Protein AF-A0A968JT10-F1 (afdb_monomer_lite)

Structure (mmCIF, N/CA/C/O backbone):
data_AF-A0A968JT10-F1
#
_entry.id   AF-A0A968JT10-F1
#
loop_
_atom_site.group_PDB
_atom_site.id
_atom_site.type_symbol
_atom_site.label_atom_id
_atom_site.label_alt_id
_atom_site.label_comp_id
_atom_site.label_asym_id
_atom_site.label_entity_id
_atom_site.label_seq_id
_atom_site.pdbx_PDB_ins_code
_atom_site.Cartn_x
_atom_site.Cartn_y
_atom_site.Cartn_z
_atom_site.occupancy
_atom_site.B_iso_or_equiv
_atom_site.auth_seq_id
_atom_site.auth_comp_id
_atom_site.auth_asym_id
_atom_site.auth_atom_id
_atom_site.pdbx_PDB_model_num
ATOM 1 N N . MET A 1 1 ? 3.684 16.186 9.688 1.00 57.09 1 MET A N 1
ATOM 2 C CA . MET A 1 1 ? 4.400 15.000 9.162 1.00 57.09 1 MET A CA 1
ATOM 3 C C . MET A 1 1 ? 3.455 13.816 9.307 1.00 57.09 1 MET A C 1
ATOM 5 O O . MET A 1 1 ? 2.923 13.669 10.396 1.00 57.09 1 MET A O 1
ATOM 9 N N . GLY A 1 2 ? 3.175 13.072 8.231 1.00 79.38 2 GLY A N 1
ATOM 10 C CA . GLY A 1 2 ? 2.128 12.034 8.201 1.00 79.38 2 GLY A CA 1
ATOM 11 C C . GLY A 1 2 ? 2.605 10.604 8.475 1.00 79.38 2 GLY A C 1
ATOM 12 O O . GLY A 1 2 ? 1.781 9.711 8.524 1.00 79.38 2 GLY A O 1
ATOM 13 N N . LEU A 1 3 ? 3.907 10.366 8.660 1.00 92.25 3 LEU A N 1
ATOM 14 C CA . LEU A 1 3 ? 4.459 9.023 8.883 1.00 92.25 3 LEU A CA 1
ATOM 15 C C . LEU A 1 3 ? 4.762 8.755 10.360 1.00 92.25 3 LEU A C 1
ATOM 17 O O . LEU A 1 3 ? 5.129 9.664 11.110 1.00 92.25 3 LEU A O 1
ATOM 21 N N . THR A 1 4 ? 4.660 7.485 10.751 1.00 91.81 4 THR A N 1
ATOM 22 C CA . THR A 1 4 ? 5.061 6.986 12.071 1.00 91.81 4 THR A CA 1
ATOM 23 C C . THR A 1 4 ? 6.577 6.775 12.147 1.00 91.81 4 THR A C 1
ATOM 25 O O . THR A 1 4 ? 7.256 6.565 11.140 1.00 91.81 4 THR A O 1
ATOM 28 N N . LYS A 1 5 ? 7.136 6.827 13.364 1.00 92.62 5 LYS A N 1
ATOM 29 C CA . LYS A 1 5 ? 8.501 6.333 13.603 1.00 92.62 5 LYS A CA 1
ATOM 30 C C . LYS A 1 5 ? 8.513 4.808 13.475 1.00 92.62 5 LYS A C 1
ATOM 32 O O . LYS A 1 5 ? 7.546 4.163 13.872 1.00 92.62 5 LYS A O 1
ATOM 37 N N . SER A 1 6 ? 9.623 4.237 13.004 1.00 91.31 6 SER A N 1
ATOM 38 C CA . SER A 1 6 ? 9.800 2.777 12.922 1.00 91.31 6 SER A CA 1
ATOM 39 C C . SER A 1 6 ? 9.895 2.098 14.293 1.00 91.31 6 SER A C 1
ATOM 41 O O . SER A 1 6 ? 9.692 0.894 14.399 1.00 91.31 6 SER A O 1
ATOM 43 N N . SER A 1 7 ? 10.199 2.857 15.350 1.00 89.69 7 SER A N 1
ATOM 44 C CA . SER A 1 7 ? 10.202 2.394 16.739 1.00 89.69 7 SER A CA 1
ATOM 45 C C . SER A 1 7 ? 9.783 3.516 17.689 1.00 89.69 7 SER A C 1
ATOM 47 O O . SER A 1 7 ? 10.060 4.697 17.450 1.00 89.69 7 SER A O 1
ATOM 49 N N . HIS A 1 8 ? 9.097 3.157 18.772 1.00 85.75 8 HIS A N 1
ATOM 50 C CA . HIS A 1 8 ? 8.748 4.065 19.861 1.00 85.75 8 HIS A CA 1
ATOM 51 C C . HIS A 1 8 ? 8.575 3.281 21.179 1.00 85.75 8 HIS A C 1
ATOM 53 O O . HIS A 1 8 ? 7.986 2.201 21.131 1.00 85.75 8 HIS A O 1
ATOM 59 N N . PRO A 1 9 ? 9.026 3.807 22.339 1.00 87.56 9 PRO A N 1
ATOM 60 C CA . PRO A 1 9 ? 9.798 5.044 22.521 1.00 87.56 9 PRO A CA 1
ATOM 61 C C . PRO A 1 9 ? 11.251 4.909 22.029 1.00 87.56 9 PRO A C 1
ATOM 63 O O . PRO A 1 9 ? 11.858 3.851 22.129 1.00 87.56 9 PRO A O 1
ATOM 66 N N . THR A 1 10 ? 11.818 5.984 21.470 1.00 87.25 10 THR A N 1
ATOM 67 C CA . THR A 1 10 ? 13.208 6.019 20.972 1.00 87.25 10 THR A CA 1
ATOM 68 C C . THR A 1 10 ? 13.777 7.439 21.014 1.00 87.25 10 THR A C 1
ATOM 70 O O . THR A 1 10 ? 13.035 8.409 20.831 1.00 87.25 10 THR A O 1
ATOM 73 N N . GLY A 1 11 ? 15.093 7.558 21.227 1.00 82.94 11 GLY A N 1
ATOM 74 C CA . GLY A 1 11 ? 15.822 8.834 21.209 1.00 82.94 11 GLY A CA 1
ATOM 75 C C . GLY A 1 11 ? 16.091 9.387 19.802 1.00 82.94 11 GLY A C 1
ATOM 76 O O . GLY A 1 11 ? 16.411 10.563 19.662 1.00 82.94 11 GLY A O 1
ATOM 77 N N . GLY A 1 12 ? 15.940 8.564 18.758 1.00 86.38 12 GLY A N 1
ATOM 78 C CA . GLY A 1 12 ? 16.168 8.952 17.364 1.00 86.38 12 GLY A CA 1
ATOM 79 C C . GLY A 1 12 ? 14.892 9.228 16.560 1.00 86.38 12 GLY A C 1
ATOM 80 O O . GLY A 1 12 ? 13.756 9.109 17.038 1.00 86.38 12 GLY A O 1
ATOM 81 N N . VAL A 1 13 ? 15.081 9.578 15.287 1.00 88.00 13 VAL A N 1
ATOM 82 C CA . VAL A 1 13 ? 14.018 9.566 14.274 1.00 88.00 13 VAL A CA 1
ATOM 83 C C . VAL A 1 13 ? 14.470 8.656 13.140 1.00 88.00 13 VAL A C 1
ATOM 85 O O . VAL A 1 13 ? 15.298 9.041 12.322 1.00 88.00 13 VAL A O 1
ATOM 88 N N . GLN A 1 14 ? 13.921 7.444 13.106 1.00 92.94 14 GLN A N 1
ATOM 89 C CA . GLN A 1 14 ? 13.994 6.558 11.951 1.00 92.94 14 GLN A CA 1
ATOM 90 C C . GLN A 1 14 ? 12.572 6.346 11.430 1.00 92.94 14 GLN A C 1
ATOM 92 O O . GLN A 1 14 ? 11.637 6.161 12.213 1.00 92.94 14 GLN A O 1
ATOM 97 N N . ILE A 1 15 ? 12.415 6.430 10.113 1.00 95.19 15 ILE A N 1
ATOM 98 C CA . ILE A 1 15 ? 11.135 6.296 9.420 1.00 95.19 15 ILE A CA 1
ATOM 99 C C . ILE A 1 15 ? 11.289 5.179 8.397 1.00 95.19 15 ILE A C 1
ATOM 101 O O . ILE A 1 15 ? 12.199 5.224 7.569 1.00 95.19 15 ILE A O 1
ATOM 105 N N . ILE A 1 16 ? 10.390 4.202 8.480 1.00 97.00 16 ILE A N 1
ATOM 106 C CA . ILE A 1 16 ? 10.230 3.125 7.505 1.00 97.00 16 ILE A CA 1
ATOM 107 C C . ILE A 1 16 ? 8.790 3.239 7.000 1.00 97.00 16 ILE A C 1
ATOM 109 O O . ILE A 1 16 ? 7.880 2.826 7.720 1.00 97.00 16 ILE A O 1
ATOM 113 N N . PRO A 1 17 ? 8.541 3.858 5.829 1.00 97.31 17 PRO A N 1
ATOM 114 C CA . PRO A 1 17 ? 7.182 4.126 5.360 1.00 97.31 17 PRO A CA 1
ATOM 115 C C . PRO A 1 17 ? 6.265 2.886 5.337 1.00 97.31 17 PRO A C 1
ATOM 117 O O . PRO A 1 17 ? 5.139 3.000 5.829 1.00 97.31 17 PRO A O 1
ATOM 120 N N . PRO A 1 18 ? 6.719 1.688 4.900 1.00 97.62 18 PRO A N 1
ATOM 121 C CA . PRO A 1 18 ? 5.913 0.466 4.990 1.00 97.62 18 PRO A CA 1
ATOM 122 C C . PRO A 1 18 ? 5.340 0.191 6.389 1.00 97.62 18 PRO A C 1
ATOM 124 O O . PRO A 1 18 ? 4.218 -0.290 6.513 1.00 97.62 18 PRO A O 1
ATOM 127 N N . PHE A 1 19 ? 6.044 0.559 7.466 1.00 97.75 19 PHE A N 1
ATOM 128 C CA . PHE A 1 19 ? 5.566 0.325 8.833 1.00 97.75 19 PHE A CA 1
ATOM 129 C C . PHE A 1 19 ? 4.393 1.236 9.209 1.00 97.75 19 PHE A C 1
ATOM 131 O O . PHE A 1 19 ? 3.565 0.851 10.030 1.00 97.75 19 PHE A O 1
ATOM 138 N N . SER A 1 20 ? 4.268 2.419 8.599 1.00 98.06 20 SER A N 1
ATOM 139 C CA . SER A 1 20 ? 3.075 3.258 8.769 1.00 98.06 20 SER A CA 1
ATOM 140 C C . SER A 1 20 ? 1.842 2.630 8.111 1.00 98.06 20 SER A C 1
ATOM 142 O O . SER A 1 20 ? 0.749 2.725 8.659 1.00 98.06 20 SER A O 1
ATOM 144 N N . LEU A 1 21 ? 2.016 1.943 6.977 1.00 98.44 21 LEU A N 1
ATOM 145 C CA . LEU A 1 21 ? 0.945 1.193 6.313 1.00 98.44 21 LEU A CA 1
ATOM 146 C C . LEU A 1 21 ? 0.550 -0.057 7.116 1.00 98.44 21 LEU A C 1
ATOM 148 O O . LEU A 1 21 ? -0.639 -0.302 7.327 1.00 98.44 21 LEU A O 1
ATOM 152 N N . LEU A 1 22 ? 1.532 -0.794 7.646 1.00 98.00 22 LEU A N 1
ATOM 153 C CA . LEU A 1 22 ? 1.289 -1.928 8.548 1.00 98.00 22 LEU A CA 1
ATOM 154 C C . LEU A 1 22 ? 0.648 -1.497 9.873 1.00 98.00 22 LEU A C 1
ATOM 156 O O . LEU A 1 22 ? -0.171 -2.226 10.417 1.00 98.00 22 LEU A O 1
ATOM 160 N N . TYR A 1 23 ? 0.950 -0.298 10.377 1.00 98.06 23 TYR A N 1
ATOM 161 C CA . TYR A 1 23 ? 0.282 0.258 11.557 1.00 98.06 23 TYR A CA 1
ATOM 162 C C . TYR A 1 23 ? -1.233 0.409 11.361 1.00 98.06 23 TYR A C 1
ATOM 164 O O . TYR A 1 23 ? -1.996 0.105 12.275 1.00 98.06 23 TYR A O 1
ATOM 172 N N . ILE A 1 24 ? -1.679 0.795 10.161 1.00 98.62 24 ILE A N 1
ATOM 173 C CA . ILE A 1 24 ? -3.109 0.831 9.820 1.00 98.62 24 ILE A CA 1
ATOM 174 C C . ILE A 1 24 ? -3.702 -0.583 9.852 1.00 98.62 24 ILE A C 1
ATOM 176 O O . ILE A 1 24 ? -4.779 -0.774 10.410 1.00 98.62 24 ILE A O 1
ATOM 180 N N . ALA A 1 25 ? -2.991 -1.575 9.305 1.00 98.31 25 ALA A N 1
ATOM 181 C CA . ALA A 1 25 ? -3.433 -2.968 9.345 1.00 98.31 25 ALA A CA 1
ATOM 182 C C . ALA A 1 25 ? -3.516 -3.508 10.783 1.00 98.31 25 ALA A C 1
ATOM 184 O O . ALA A 1 25 ? -4.500 -4.143 11.128 1.00 98.31 25 ALA A O 1
ATOM 185 N N . MET A 1 26 ? -2.561 -3.175 11.656 1.00 98.19 26 MET A N 1
ATOM 186 C CA . MET A 1 26 ? -2.620 -3.554 13.075 1.00 98.19 26 MET A CA 1
ATOM 187 C C . MET A 1 26 ? -3.799 -2.904 13.814 1.00 98.19 26 MET A C 1
ATOM 189 O O . MET A 1 26 ? -4.416 -3.538 14.667 1.00 98.19 26 MET A O 1
ATOM 193 N N . LEU A 1 27 ? -4.127 -1.642 13.505 1.00 98.38 27 LEU A N 1
ATOM 194 C CA . LEU A 1 27 ? -5.323 -0.987 14.048 1.00 98.38 27 LEU A CA 1
ATOM 195 C C . LEU A 1 27 ? -6.607 -1.667 13.561 1.00 98.38 27 LEU A C 1
ATOM 197 O O . LEU A 1 27 ? -7.548 -1.804 14.342 1.00 98.38 27 LEU A O 1
ATOM 201 N N . HIS A 1 28 ? -6.634 -2.106 12.301 1.00 98.56 28 HIS A N 1
ATOM 202 C CA . HIS A 1 28 ? -7.743 -2.881 11.749 1.00 98.56 28 HIS A CA 1
ATOM 203 C C . HIS A 1 28 ? -7.863 -4.259 12.410 1.00 98.56 28 HIS A C 1
ATOM 205 O O . HIS A 1 28 ? -8.949 -4.620 12.846 1.00 98.56 28 HIS A O 1
ATOM 211 N N . ASP A 1 29 ? -6.763 -4.985 12.603 1.00 98.38 29 ASP A N 1
ATOM 212 C CA . ASP A 1 29 ? -6.787 -6.262 13.324 1.00 98.38 29 ASP A CA 1
ATOM 213 C C . ASP A 1 29 ? -7.319 -6.074 14.753 1.00 98.38 29 ASP A C 1
ATOM 215 O O . ASP A 1 29 ? -8.157 -6.848 15.212 1.00 98.38 29 ASP A O 1
ATOM 219 N N . TYR A 1 30 ? -6.903 -5.009 15.450 1.00 98.50 30 TYR A N 1
ATOM 220 C CA . TYR A 1 30 ? -7.461 -4.669 16.762 1.00 98.50 30 TYR A CA 1
ATOM 221 C C . TYR A 1 30 ? -8.968 -4.386 16.685 1.00 98.50 30 TYR A C 1
ATOM 223 O O . TYR A 1 30 ? -9.722 -4.923 17.493 1.00 98.50 30 TYR A O 1
ATOM 231 N N . PHE A 1 31 ? -9.412 -3.590 15.705 1.00 98.06 31 PHE A N 1
ATOM 232 C CA . PHE A 1 31 ? -10.829 -3.305 15.447 1.00 98.06 31 PHE A CA 1
ATOM 233 C C . PHE A 1 31 ? -11.660 -4.578 15.236 1.00 98.06 31 PHE A C 1
ATOM 235 O O . PHE A 1 31 ? -12.781 -4.662 15.727 1.00 98.06 31 PHE A O 1
ATOM 242 N N . MET A 1 32 ? -11.109 -5.575 14.541 1.00 97.81 32 MET A N 1
ATOM 243 C CA . MET A 1 32 ? -11.807 -6.828 14.249 1.00 97.81 32 MET A CA 1
ATOM 244 C C . MET A 1 32 ? -11.802 -7.818 15.418 1.00 97.81 32 MET A C 1
ATOM 246 O O . MET A 1 32 ? -12.710 -8.642 15.530 1.00 97.81 32 MET A O 1
ATOM 250 N N . LEU A 1 33 ? -10.767 -7.784 16.260 1.00 97.88 33 LEU A N 1
ATOM 251 C CA . LEU A 1 33 ? -10.539 -8.790 17.301 1.00 97.88 33 LEU A CA 1
ATOM 252 C C . LEU A 1 33 ? -10.956 -8.334 18.703 1.00 97.88 33 LEU A C 1
ATOM 254 O O . LEU A 1 33 ? -11.040 -9.175 19.598 1.00 97.88 33 LEU A O 1
ATOM 258 N N . GLN A 1 34 ? -11.177 -7.037 18.922 1.00 97.12 34 GLN A N 1
ATOM 259 C CA . GLN A 1 34 ? -11.520 -6.469 20.226 1.00 97.12 34 GLN A CA 1
ATOM 260 C C . GLN A 1 34 ? -12.801 -5.639 20.150 1.00 97.12 34 GLN A C 1
ATOM 262 O O . GLN A 1 34 ? -12.957 -4.795 19.270 1.00 97.12 34 GLN A O 1
ATOM 267 N N . ASP A 1 35 ? -13.684 -5.808 21.135 1.00 95.25 35 ASP A N 1
ATOM 268 C CA . ASP A 1 35 ? -14.900 -4.998 21.291 1.00 95.25 35 ASP A CA 1
ATOM 269 C C . ASP A 1 35 ? -14.591 -3.650 21.978 1.00 95.25 35 ASP A C 1
ATOM 271 O O . ASP A 1 35 ? -15.118 -3.314 23.037 1.00 95.25 35 ASP A O 1
ATOM 275 N N . ASP A 1 36 ? -13.658 -2.890 21.395 1.00 96.94 36 ASP A N 1
ATOM 276 C CA . ASP A 1 36 ? -13.322 -1.518 21.801 1.00 96.94 36 ASP A CA 1
ATOM 277 C C . ASP A 1 36 ? -13.175 -0.595 20.573 1.00 96.94 36 ASP A C 1
ATOM 279 O O . ASP A 1 36 ? -12.089 -0.087 20.256 1.00 96.94 36 ASP A O 1
ATOM 283 N N . PRO A 1 37 ? -14.278 -0.329 19.849 1.00 94.88 37 PRO A N 1
ATOM 284 C CA . PRO A 1 37 ? -14.255 0.597 18.719 1.00 94.88 37 PRO A CA 1
ATOM 285 C C . PRO A 1 37 ? -13.908 2.035 19.150 1.00 94.88 37 PRO A C 1
ATOM 287 O O . PRO A 1 37 ? -13.412 2.833 18.351 1.00 94.88 37 PRO A O 1
ATOM 290 N N . GLY A 1 38 ? -14.129 2.387 20.423 1.00 97.50 38 GLY A N 1
ATOM 291 C CA . GLY A 1 38 ? -13.783 3.696 20.977 1.00 97.50 38 GLY A CA 1
ATOM 292 C C . GLY A 1 38 ? -12.276 3.958 20.996 1.00 97.50 38 GLY A C 1
ATOM 293 O O . GLY A 1 38 ? -11.851 5.096 20.773 1.00 97.50 38 GLY A O 1
ATOM 294 N N . PHE A 1 39 ? -11.462 2.923 21.216 1.00 97.88 39 PHE A N 1
ATOM 295 C CA . PHE A 1 39 ? -10.010 2.997 21.078 1.00 97.88 39 PHE A CA 1
ATOM 296 C C . PHE A 1 39 ? -9.601 3.329 19.641 1.00 97.88 39 PHE A C 1
ATOM 298 O O . PHE A 1 39 ? -8.916 4.328 19.419 1.00 97.88 39 PHE A O 1
ATOM 305 N N . VAL A 1 40 ? -10.085 2.558 18.665 1.00 97.75 40 VAL A N 1
ATOM 306 C CA . VAL A 1 40 ? -9.731 2.705 17.241 1.00 97.75 40 VAL A CA 1
ATOM 307 C C . VAL A 1 40 ? -10.150 4.072 16.702 1.00 97.75 40 VAL A C 1
ATOM 309 O O . VAL A 1 40 ? -9.370 4.735 16.014 1.00 97.75 40 VAL A O 1
ATOM 312 N N . LYS A 1 41 ? -11.340 4.559 17.087 1.00 97.81 41 LYS A N 1
ATOM 313 C CA . LYS A 1 41 ? -11.874 5.854 16.638 1.00 97.81 41 LYS A CA 1
ATOM 314 C C . LYS A 1 41 ? -10.911 7.023 16.881 1.00 97.81 41 LYS A C 1
ATOM 316 O O . LYS A 1 41 ? -10.845 7.944 16.068 1.00 97.81 41 LYS A O 1
ATOM 321 N N . LYS A 1 42 ? -10.129 6.986 17.968 1.00 97.81 42 LYS A N 1
ATOM 322 C CA . LYS A 1 42 ? -9.147 8.034 18.317 1.00 97.81 42 LYS A CA 1
ATOM 323 C C . LYS A 1 42 ? -8.020 8.155 17.290 1.00 97.81 42 LYS A C 1
ATOM 325 O O . LYS A 1 42 ? -7.428 9.224 17.166 1.00 97.81 42 LYS A O 1
ATOM 330 N N . TYR A 1 43 ? -7.733 7.083 16.554 1.00 97.31 43 TYR A N 1
ATOM 331 C CA . TYR A 1 43 ? -6.633 7.017 15.595 1.00 97.31 43 TYR A CA 1
ATOM 332 C C . TYR A 1 43 ? -7.060 7.318 14.156 1.00 97.31 43 TYR A C 1
ATOM 334 O O . TYR A 1 43 ? -6.190 7.533 13.314 1.00 97.31 43 TYR A O 1
ATOM 342 N N . ILE A 1 44 ? -8.363 7.426 13.871 1.00 97.31 44 ILE A N 1
ATOM 343 C CA . ILE A 1 44 ? -8.887 7.726 12.527 1.00 97.31 44 ILE A CA 1
ATOM 344 C C . ILE A 1 44 ? -8.246 8.976 11.888 1.00 97.31 44 ILE A C 1
ATOM 346 O O . ILE A 1 44 ? -7.823 8.891 10.732 1.00 97.31 44 ILE A O 1
ATOM 350 N N . PRO A 1 45 ? -8.071 10.116 12.594 1.00 96.06 45 PRO A N 1
ATOM 351 C CA . PRO A 1 45 ? -7.370 11.264 12.014 1.00 96.06 45 PRO A CA 1
ATOM 352 C C . PRO A 1 45 ? -5.911 10.953 11.646 1.00 96.06 45 PRO A C 1
ATOM 354 O O . PRO A 1 45 ? -5.412 11.427 10.630 1.00 96.06 45 PRO A O 1
ATOM 357 N N . GLY A 1 46 ? -5.226 10.132 12.449 1.00 96.88 46 GLY A N 1
ATOM 358 C CA . GLY A 1 46 ? -3.850 9.705 12.188 1.00 96.88 46 GLY A CA 1
ATOM 359 C C . GLY A 1 46 ? -3.740 8.783 10.974 1.00 96.88 46 GLY A C 1
ATOM 360 O O . GLY A 1 46 ? -2.852 8.976 10.148 1.00 96.88 46 GLY A O 1
ATOM 361 N N . ILE A 1 47 ? -4.677 7.840 10.826 1.00 98.00 47 ILE A N 1
ATOM 362 C CA . ILE A 1 47 ? -4.782 6.973 9.642 1.00 98.00 47 ILE A CA 1
ATOM 363 C C . ILE A 1 47 ? -4.915 7.826 8.378 1.00 98.00 47 ILE A C 1
ATOM 365 O O . ILE A 1 47 ? -4.174 7.612 7.422 1.00 98.00 47 ILE A O 1
ATOM 369 N N . ARG A 1 48 ? -5.787 8.843 8.399 1.00 97.00 48 ARG A N 1
ATOM 370 C CA . ARG A 1 48 ? -5.956 9.782 7.279 1.00 97.00 48 ARG A CA 1
ATOM 371 C C . ARG A 1 48 ? -4.647 10.473 6.904 1.00 97.00 48 ARG A C 1
ATOM 373 O O . ARG A 1 48 ? -4.247 10.437 5.748 1.00 97.00 48 ARG A O 1
ATOM 380 N N . PHE A 1 49 ? -3.931 11.027 7.885 1.00 96.88 49 PHE A N 1
ATOM 381 C CA . PHE A 1 49 ? -2.646 11.686 7.628 1.00 96.88 49 PHE A CA 1
ATOM 382 C C . PHE A 1 49 ? -1.581 10.753 7.040 1.00 96.88 49 PHE A C 1
ATOM 384 O O . PHE A 1 49 ? -0.775 11.205 6.224 1.00 96.88 49 PHE A O 1
ATOM 391 N N . ILE A 1 50 ? -1.563 9.481 7.452 1.00 98.2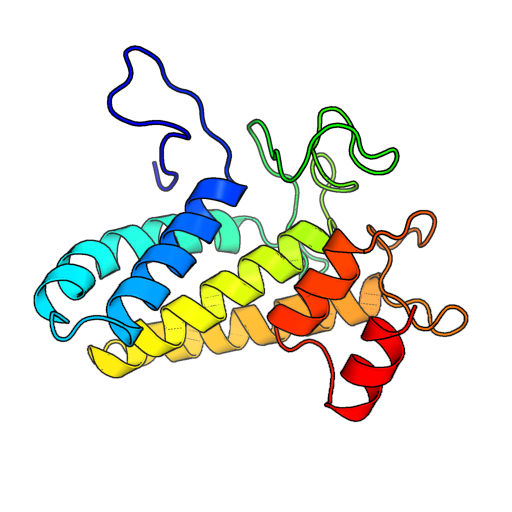5 50 ILE A N 1
ATOM 392 C CA . ILE A 1 50 ? -0.678 8.471 6.863 1.00 98.25 50 ILE A CA 1
ATOM 393 C C . ILE A 1 50 ? -1.072 8.243 5.405 1.00 98.25 50 ILE A C 1
ATOM 395 O O . ILE A 1 50 ? -0.235 8.417 4.523 1.00 98.25 50 ILE A O 1
ATOM 399 N N . LEU A 1 51 ? -2.334 7.897 5.144 1.00 98.38 51 LEU A N 1
ATOM 400 C CA . LEU A 1 51 ? -2.817 7.577 3.799 1.00 98.38 51 LEU A CA 1
ATOM 401 C C . LEU A 1 51 ? -2.620 8.742 2.829 1.00 98.38 51 LEU A C 1
ATOM 403 O O . LEU A 1 51 ? -2.056 8.539 1.758 1.00 98.38 51 LEU A O 1
ATOM 407 N N . ASP A 1 52 ? -2.978 9.963 3.223 1.00 97.06 52 ASP A N 1
ATOM 408 C CA . ASP A 1 52 ? -2.838 11.153 2.377 1.00 97.06 52 ASP A CA 1
ATOM 409 C C . ASP A 1 52 ? -1.378 11.418 1.987 1.00 97.06 52 ASP A C 1
ATOM 411 O O . ASP A 1 52 ? -1.100 11.872 0.875 1.00 97.06 52 ASP A O 1
ATOM 415 N N . TRP A 1 53 ? -0.416 11.084 2.858 1.00 97.88 53 TRP A N 1
ATOM 416 C CA . TRP A 1 53 ? 1.004 11.182 2.519 1.00 97.88 53 TRP A CA 1
ATOM 417 C C . TRP A 1 53 ? 1.378 10.236 1.370 1.00 97.88 53 TRP A C 1
ATOM 419 O O . TRP A 1 53 ? 2.119 10.638 0.472 1.00 97.88 53 TRP A O 1
ATOM 429 N N . PHE A 1 54 ? 0.869 9.004 1.364 1.00 98.31 54 PHE A N 1
ATOM 430 C CA . PHE A 1 54 ? 1.129 8.050 0.283 1.00 98.31 54 PHE A CA 1
ATOM 431 C C . PHE A 1 54 ? 0.333 8.375 -0.983 1.00 98.31 54 PHE A C 1
ATOM 433 O O . PHE A 1 54 ? 0.899 8.373 -2.072 1.00 98.31 54 PHE A O 1
ATOM 440 N N . VAL A 1 55 ? -0.953 8.705 -0.850 1.00 98.19 55 VAL A N 1
ATOM 441 C CA . VAL A 1 55 ? -1.840 9.032 -1.979 1.00 98.19 55 VAL A CA 1
ATOM 442 C C . VAL A 1 55 ? -1.311 10.226 -2.771 1.00 98.19 55 VAL A C 1
ATOM 444 O O . VAL A 1 55 ? -1.304 10.187 -3.998 1.00 98.19 55 VAL A O 1
ATOM 447 N N . ALA A 1 56 ? -0.772 11.246 -2.096 1.00 97.44 56 ALA A N 1
ATOM 448 C CA . ALA A 1 56 ? -0.149 12.398 -2.752 1.00 97.44 56 ALA A CA 1
ATOM 449 C C . ALA A 1 56 ? 1.115 12.058 -3.573 1.00 97.44 56 ALA A C 1
ATOM 451 O O . ALA A 1 56 ? 1.677 12.940 -4.219 1.00 97.44 56 ALA A O 1
ATOM 452 N N . ARG A 1 57 ? 1.595 10.809 -3.515 1.00 97.75 57 ARG A N 1
ATOM 453 C CA . ARG A 1 57 ? 2.781 10.309 -4.228 1.00 97.75 57 ARG A CA 1
ATOM 454 C C . ARG A 1 57 ? 2.440 9.271 -5.290 1.00 97.75 57 ARG A C 1
ATOM 456 O O . ARG A 1 57 ? 3.353 8.697 -5.871 1.00 97.75 57 ARG A O 1
ATOM 463 N N . ILE A 1 58 ? 1.159 9.019 -5.550 1.00 98.56 58 ILE A N 1
ATOM 464 C CA . ILE A 1 58 ? 0.751 8.260 -6.732 1.00 98.56 58 ILE A CA 1
ATOM 465 C C . ILE A 1 58 ? 1.123 9.090 -7.965 1.00 98.56 58 ILE A C 1
ATOM 467 O O . ILE A 1 58 ? 0.794 10.275 -8.041 1.00 98.56 58 ILE A O 1
ATOM 471 N N . ASP A 1 59 ? 1.862 8.488 -8.892 1.00 97.50 59 ASP A N 1
ATOM 472 C CA . ASP A 1 59 ? 2.376 9.177 -10.073 1.00 97.50 59 ASP A CA 1
ATOM 473 C C . ASP A 1 59 ? 1.420 9.064 -11.276 1.00 97.50 59 ASP A C 1
ATOM 475 O O . ASP A 1 59 ? 0.300 8.555 -11.182 1.00 97.50 59 ASP A O 1
ATOM 479 N N . SER A 1 60 ? 1.853 9.562 -12.437 1.00 97.19 60 SER A N 1
ATOM 480 C CA . SER A 1 60 ? 1.048 9.561 -13.662 1.00 97.19 60 SER A CA 1
ATOM 481 C C . SER A 1 60 ? 0.753 8.168 -14.230 1.00 97.19 60 SER A C 1
ATOM 483 O O . SER A 1 60 ? -0.146 8.045 -15.060 1.00 97.19 60 SER A O 1
ATOM 485 N N . THR A 1 61 ? 1.464 7.121 -13.799 1.00 97.19 61 THR A N 1
ATOM 486 C CA . THR A 1 61 ? 1.149 5.727 -14.156 1.00 97.19 61 THR A CA 1
ATOM 487 C C . THR A 1 61 ? -0.053 5.195 -13.371 1.00 97.19 61 THR A C 1
ATOM 489 O O . THR A 1 61 ? -0.650 4.184 -13.752 1.00 97.19 61 THR A O 1
ATOM 492 N N . GLY A 1 62 ? -0.424 5.874 -12.280 1.00 98.12 62 GLY A N 1
ATOM 493 C CA . GLY A 1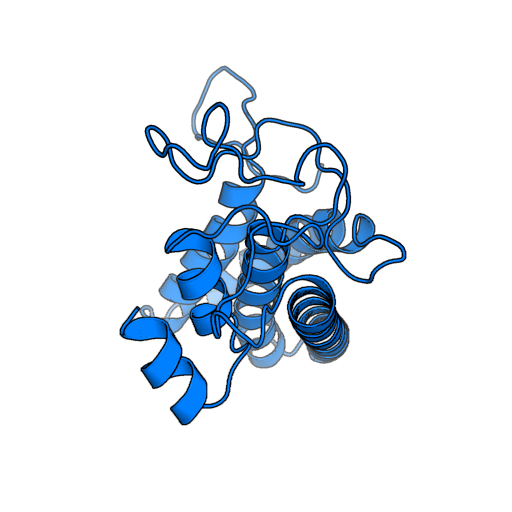 62 ? -1.407 5.406 -11.310 1.00 98.12 62 GLY A CA 1
ATOM 494 C C . GLY A 1 62 ? -0.830 4.434 -10.279 1.00 98.12 62 GLY A C 1
ATOM 495 O O . GLY A 1 62 ? -1.584 3.942 -9.444 1.00 98.12 62 GLY A O 1
ATOM 496 N N . MET A 1 63 ? 0.478 4.154 -10.319 1.00 98.56 63 MET A N 1
ATOM 497 C CA . MET A 1 63 ? 1.207 3.418 -9.284 1.00 98.56 63 MET A CA 1
ATOM 498 C C . MET A 1 63 ? 1.817 4.367 -8.250 1.00 98.56 63 MET A C 1
ATOM 500 O O . MET A 1 63 ? 1.855 5.585 -8.431 1.00 98.56 63 MET A O 1
ATOM 504 N N . LEU A 1 64 ? 2.316 3.806 -7.148 1.00 98.00 64 LEU A N 1
ATOM 505 C CA . LEU A 1 64 ? 3.073 4.589 -6.185 1.00 98.00 64 LEU A CA 1
ATOM 506 C C . LEU A 1 64 ? 4.397 5.053 -6.809 1.00 98.00 64 LEU A C 1
ATOM 508 O O . LEU A 1 64 ? 5.210 4.236 -7.251 1.00 98.00 64 LEU A O 1
ATOM 512 N N . GLY A 1 65 ? 4.592 6.367 -6.831 1.00 98.06 65 GLY A N 1
ATOM 513 C CA . GLY A 1 65 ? 5.815 7.008 -7.287 1.00 98.06 65 GLY A CA 1
ATOM 514 C C . GLY A 1 65 ? 6.956 6.909 -6.264 1.00 98.06 65 GLY A C 1
ATOM 515 O O . GLY A 1 65 ? 6.846 6.198 -5.259 1.00 98.06 65 GLY A O 1
ATOM 516 N N . PRO A 1 66 ? 8.060 7.639 -6.502 1.00 97.06 66 PRO A N 1
ATOM 517 C CA . PRO A 1 66 ? 9.230 7.655 -5.630 1.00 97.06 66 PRO A CA 1
ATOM 518 C C . PRO A 1 66 ? 8.896 7.923 -4.162 1.00 97.06 66 PRO A C 1
ATOM 520 O O . PRO A 1 66 ? 8.226 8.911 -3.834 1.00 97.06 66 PRO A O 1
ATOM 523 N N . LEU A 1 67 ? 9.437 7.105 -3.259 1.00 95.81 67 LEU A N 1
ATOM 524 C CA . LEU A 1 67 ? 9.350 7.353 -1.822 1.00 95.81 67 LEU A CA 1
ATOM 525 C C . LEU A 1 67 ? 10.707 7.726 -1.226 1.00 95.81 67 LEU A C 1
ATOM 527 O O . LEU A 1 67 ? 11.724 7.081 -1.455 1.00 95.81 67 LEU A O 1
ATOM 531 N N . THR A 1 68 ? 10.697 8.743 -0.366 1.00 93.19 68 THR A N 1
ATOM 532 C CA . THR A 1 68 ? 11.831 9.070 0.506 1.00 93.19 68 THR A CA 1
ATOM 533 C C . THR A 1 68 ? 11.924 8.091 1.684 1.00 93.19 68 THR A C 1
ATOM 535 O O . THR A 1 68 ? 10.969 7.369 1.968 1.00 93.19 68 THR A O 1
ATOM 538 N N . TYR A 1 69 ? 13.023 8.166 2.445 1.00 95.12 69 TYR A N 1
ATOM 539 C CA . TYR A 1 69 ? 13.331 7.310 3.606 1.00 95.12 69 TYR A CA 1
ATOM 540 C C . TYR A 1 69 ? 13.650 5.854 3.240 1.00 95.12 69 TYR A C 1
ATOM 542 O O . TYR A 1 69 ? 13.746 5.492 2.072 1.00 95.12 69 TYR A O 1
ATOM 550 N N . TRP A 1 70 ? 13.883 5.022 4.258 1.00 96.00 70 TRP A N 1
ATOM 551 C CA . TRP A 1 70 ? 14.210 3.616 4.062 1.00 96.00 70 TRP A CA 1
ATOM 552 C C . TRP A 1 70 ? 12.931 2.794 3.910 1.00 96.00 70 TRP A C 1
ATOM 554 O O . TRP A 1 70 ? 12.207 2.567 4.876 1.00 96.00 70 TRP A O 1
ATOM 564 N N . ASN A 1 71 ? 12.646 2.339 2.693 1.00 96.44 71 ASN A N 1
ATOM 565 C CA . ASN A 1 71 ? 11.437 1.582 2.369 1.00 96.44 71 ASN A CA 1
ATOM 566 C C . ASN A 1 71 ? 11.615 0.078 2.606 1.00 96.44 71 ASN A C 1
ATOM 568 O O . ASN A 1 71 ? 11.355 -0.738 1.728 1.00 96.44 71 ASN A O 1
ATOM 572 N N . HIS A 1 72 ? 12.077 -0.271 3.804 1.00 97.06 72 HIS A N 1
ATOM 573 C CA . HIS A 1 72 ? 12.351 -1.650 4.182 1.00 97.06 72 HIS A CA 1
ATOM 574 C C . HIS A 1 72 ? 11.074 -2.498 4.245 1.00 97.06 72 HIS A C 1
ATOM 576 O O . HIS A 1 72 ? 10.127 -2.143 4.950 1.00 97.06 72 HIS A O 1
ATOM 582 N N . VAL A 1 73 ? 11.092 -3.634 3.553 1.00 96.56 73 VAL A N 1
ATOM 583 C CA . VAL A 1 73 ? 10.047 -4.664 3.571 1.00 96.56 73 VAL A CA 1
ATOM 584 C C . VAL A 1 73 ? 10.595 -5.964 4.151 1.00 96.56 73 VAL A C 1
ATOM 586 O O . VAL A 1 73 ? 10.017 -6.488 5.096 1.00 96.56 73 VAL A O 1
ATOM 589 N N . ASP A 1 74 ? 11.704 -6.474 3.609 1.00 95.62 74 ASP A N 1
ATOM 590 C CA . ASP A 1 74 ? 12.335 -7.708 4.088 1.00 95.62 74 ASP A CA 1
ATOM 591 C C . ASP A 1 74 ? 13.828 -7.742 3.747 1.00 95.62 74 ASP A C 1
ATOM 593 O O . ASP A 1 74 ? 14.229 -7.304 2.672 1.00 95.62 74 ASP A O 1
ATOM 597 N N . GLY A 1 75 ? 14.660 -8.255 4.653 1.00 90.94 75 GLY A N 1
ATOM 598 C CA . GLY A 1 75 ? 16.113 -8.331 4.504 1.00 90.94 75 GLY A CA 1
ATOM 599 C C . GLY A 1 75 ? 16.602 -9.726 4.112 1.00 90.94 75 GLY A C 1
ATOM 600 O O . GLY A 1 75 ? 16.053 -10.736 4.531 1.00 90.94 75 GLY A O 1
ATOM 601 N N . GLY A 1 76 ? 17.695 -9.795 3.348 1.00 83.69 76 GLY A N 1
ATOM 602 C CA . GLY A 1 76 ? 18.329 -11.073 2.995 1.00 83.69 76 GLY A CA 1
ATOM 603 C C . GLY A 1 76 ? 17.699 -11.797 1.801 1.00 83.69 76 GLY A C 1
ATOM 604 O O . GLY A 1 76 ? 18.072 -12.934 1.515 1.00 83.69 76 GLY A O 1
ATOM 605 N N . THR A 1 77 ? 16.793 -11.143 1.074 1.00 89.25 77 THR A N 1
ATOM 606 C CA . THR A 1 77 ? 16.304 -11.615 -0.227 1.00 89.25 77 THR A CA 1
ATOM 607 C C . THR A 1 77 ? 17.217 -11.114 -1.347 1.00 89.25 77 THR A C 1
ATOM 609 O O . THR A 1 77 ? 17.895 -10.093 -1.213 1.00 89.25 77 THR A O 1
ATOM 612 N N . LYS A 1 78 ? 17.269 -11.841 -2.468 1.00 90.81 78 LYS A N 1
ATOM 613 C CA . LYS A 1 78 ? 18.069 -11.424 -3.635 1.00 90.81 78 LYS A CA 1
ATOM 614 C C . LYS A 1 78 ? 17.372 -10.322 -4.434 1.00 90.81 78 LYS A C 1
ATOM 616 O O . LYS A 1 78 ? 18.013 -9.642 -5.230 1.00 90.81 78 LYS A O 1
ATOM 621 N N . GLU A 1 79 ? 16.061 -10.187 -4.261 1.00 92.31 79 GLU A N 1
ATOM 622 C CA . GLU A 1 79 ? 15.232 -9.246 -4.993 1.00 92.31 79 GLU A CA 1
ATOM 623 C C . GLU A 1 79 ? 15.286 -7.835 -4.403 1.00 92.31 79 GLU A C 1
ATOM 625 O O . GLU A 1 79 ? 15.135 -6.869 -5.150 1.00 92.31 79 GLU A O 1
ATOM 630 N N . PHE A 1 80 ? 15.463 -7.703 -3.082 1.00 94.94 80 PHE A N 1
ATOM 631 C CA . PHE A 1 80 ? 15.332 -6.422 -2.386 1.00 94.94 80 PHE A CA 1
ATOM 632 C C . PHE A 1 80 ? 16.695 -5.855 -1.986 1.00 94.94 80 PHE A C 1
ATOM 634 O O . PHE A 1 80 ? 17.442 -6.433 -1.194 1.00 94.94 80 PHE A O 1
ATOM 641 N N . SER A 1 81 ? 17.012 -4.667 -2.500 1.00 94.19 81 SER A N 1
ATOM 642 C CA . SER A 1 81 ? 18.277 -3.986 -2.215 1.00 94.19 81 SER A CA 1
ATOM 643 C C . SER A 1 81 ? 18.201 -3.277 -0.866 1.00 94.19 81 SER A C 1
ATOM 645 O O . SER A 1 81 ? 17.319 -2.446 -0.650 1.00 94.19 81 SER A O 1
ATOM 647 N N . ALA A 1 82 ? 19.087 -3.632 0.072 1.00 94.00 82 ALA A N 1
ATOM 648 C CA . ALA A 1 82 ? 19.014 -3.184 1.473 1.00 94.00 82 ALA A CA 1
ATOM 649 C C . ALA A 1 82 ? 17.617 -3.402 2.105 1.00 94.00 82 ALA A C 1
ATOM 651 O O . ALA A 1 82 ? 17.159 -2.646 2.966 1.00 94.00 82 ALA A O 1
ATOM 652 N N . GLY A 1 83 ? 16.930 -4.444 1.638 1.00 95.88 83 GLY A N 1
ATOM 653 C CA . GLY A 1 83 ? 15.569 -4.807 1.998 1.00 95.88 83 GLY A CA 1
ATOM 654 C C . GLY A 1 83 ? 14.453 -3.907 1.468 1.00 95.88 83 GLY A C 1
ATOM 655 O O . GLY A 1 83 ? 13.305 -4.075 1.871 1.00 95.88 83 GLY A O 1
ATOM 656 N N . SER A 1 84 ? 14.764 -2.984 0.559 1.00 97.12 84 SER A N 1
ATOM 657 C CA . SER A 1 84 ? 13.779 -2.185 -0.170 1.00 97.12 84 SER A CA 1
ATOM 658 C C . SER A 1 84 ? 13.376 -2.867 -1.488 1.00 97.12 84 SER A C 1
ATOM 660 O O . SER A 1 84 ? 14.256 -3.367 -2.200 1.00 97.12 84 SER A O 1
ATOM 662 N N . PRO A 1 85 ? 12.080 -2.879 -1.854 1.00 96.81 85 PRO A N 1
ATOM 663 C CA . PRO A 1 85 ? 11.620 -3.510 -3.086 1.00 96.81 85 PRO A CA 1
ATOM 664 C C . PRO A 1 85 ? 12.037 -2.701 -4.328 1.00 96.81 85 PRO A C 1
ATOM 666 O O . PRO A 1 85 ? 12.170 -1.475 -4.247 1.00 96.81 85 PRO A O 1
ATOM 669 N N . PRO A 1 86 ? 12.214 -3.342 -5.499 1.00 97.25 86 PRO A N 1
ATOM 670 C CA . PRO A 1 86 ? 12.528 -2.632 -6.735 1.00 97.25 86 PRO A CA 1
ATOM 671 C C . PRO A 1 86 ? 11.473 -1.578 -7.107 1.00 97.25 86 PRO A C 1
ATOM 673 O O . PRO A 1 86 ? 10.285 -1.732 -6.815 1.00 97.25 86 PRO A O 1
ATOM 676 N N . GLY A 1 87 ? 11.916 -0.510 -7.779 1.00 95.94 87 GLY A N 1
ATOM 677 C CA . GLY A 1 87 ? 11.061 0.591 -8.238 1.00 95.94 87 GLY A CA 1
ATOM 678 C C . GLY A 1 87 ? 10.633 1.566 -7.141 1.00 95.94 87 GLY A C 1
ATOM 679 O O . GLY A 1 87 ? 9.728 2.361 -7.357 1.00 95.94 87 GLY A O 1
ATOM 680 N N . ILE A 1 88 ? 11.218 1.505 -5.942 1.00 96.00 88 ILE A N 1
ATOM 681 C CA . ILE A 1 88 ? 10.820 2.408 -4.855 1.00 96.00 88 ILE A CA 1
ATOM 682 C C . ILE A 1 88 ? 11.515 3.774 -4.902 1.00 96.00 88 ILE A C 1
ATOM 684 O O . ILE A 1 88 ? 10.939 4.768 -4.459 1.00 96.00 88 ILE A O 1
ATOM 688 N N . GLU A 1 89 ? 12.730 3.835 -5.454 1.00 93.38 89 GLU A N 1
ATOM 689 C CA . GLU A 1 89 ? 13.495 5.080 -5.594 1.00 93.38 89 GLU A CA 1
ATOM 690 C C . GLU A 1 89 ? 13.051 5.872 -6.830 1.00 93.38 89 GLU A C 1
ATOM 692 O O . GLU A 1 89 ? 12.917 7.090 -6.762 1.00 93.38 89 GLU A O 1
ATOM 697 N N . GLU A 1 90 ? 12.771 5.193 -7.946 1.00 92.88 90 GLU A N 1
ATOM 698 C CA . GLU A 1 90 ? 12.322 5.815 -9.199 1.00 92.88 90 GLU A CA 1
ATOM 699 C C . GLU A 1 90 ? 10.795 5.875 -9.351 1.00 92.88 90 GLU A C 1
ATOM 701 O O . GLU A 1 90 ? 10.300 6.615 -10.202 1.00 92.88 90 GLU A O 1
ATOM 706 N N . GLY A 1 91 ? 10.051 5.136 -8.523 1.00 96.06 91 GLY A N 1
ATOM 707 C CA . GLY A 1 91 ? 8.610 4.927 -8.667 1.00 96.06 91 GLY A CA 1
ATOM 708 C C . GLY A 1 91 ? 8.255 3.674 -9.475 1.00 96.06 91 GLY A C 1
ATOM 709 O O . GLY A 1 91 ? 9.083 3.090 -10.181 1.00 96.06 91 GLY A O 1
ATOM 710 N N . GLY A 1 92 ? 7.003 3.232 -9.344 1.00 97.25 92 GLY A N 1
ATOM 711 C CA . GLY A 1 92 ? 6.500 2.044 -10.037 1.00 97.25 92 GLY A CA 1
ATOM 712 C C . GLY A 1 92 ? 6.806 0.718 -9.333 1.00 97.25 92 GLY A C 1
ATOM 713 O O . GLY A 1 92 ? 6.813 -0.331 -9.980 1.00 97.25 92 GLY A O 1
ATOM 714 N N . SER A 1 93 ? 7.045 0.737 -8.018 1.00 98.31 93 SER A N 1
ATOM 715 C CA . SER A 1 93 ? 7.121 -0.487 -7.212 1.00 98.31 93 SER A CA 1
ATOM 716 C C . SER A 1 93 ? 5.737 -1.131 -7.078 1.00 98.31 93 SER A C 1
ATOM 718 O O . SER A 1 93 ? 4.828 -0.573 -6.448 1.00 98.31 93 SER A O 1
ATOM 720 N N . ALA A 1 94 ? 5.569 -2.326 -7.650 1.00 98.62 94 ALA A N 1
ATOM 721 C CA . ALA A 1 94 ? 4.328 -3.092 -7.549 1.00 98.62 94 ALA A CA 1
ATOM 722 C C . ALA A 1 94 ? 4.044 -3.493 -6.097 1.00 98.62 94 ALA A C 1
ATOM 724 O O . ALA A 1 94 ? 2.931 -3.285 -5.617 1.00 98.62 94 ALA A O 1
ATOM 725 N N . HIS A 1 95 ? 5.065 -3.975 -5.374 1.00 98.56 95 HIS A N 1
ATOM 726 C CA . HIS A 1 95 ? 4.951 -4.344 -3.962 1.00 98.56 95 HIS A CA 1
ATOM 727 C C . HIS A 1 95 ? 4.332 -3.221 -3.127 1.00 98.56 95 HIS A C 1
ATOM 729 O O . HIS A 1 95 ? 3.330 -3.416 -2.440 1.00 98.56 95 HIS A O 1
ATOM 735 N N . MET A 1 96 ? 4.917 -2.024 -3.214 1.00 98.56 96 MET A N 1
ATOM 736 C CA . MET A 1 96 ? 4.483 -0.885 -2.410 1.00 98.56 96 MET A CA 1
ATOM 737 C C . MET A 1 96 ? 3.129 -0.331 -2.848 1.00 98.56 96 MET A C 1
ATOM 739 O O . MET A 1 96 ? 2.369 0.144 -2.006 1.00 98.56 96 MET A O 1
ATOM 743 N N . SER A 1 97 ? 2.793 -0.443 -4.136 1.00 98.81 97 SER A N 1
ATOM 744 C CA . SER A 1 97 ? 1.458 -0.101 -4.635 1.00 98.81 97 SER A CA 1
ATOM 745 C C . SER A 1 97 ? 0.393 -1.038 -4.050 1.00 98.81 97 SER A C 1
ATOM 747 O O . SER A 1 97 ? -0.630 -0.566 -3.556 1.00 98.81 97 SER A O 1
ATOM 749 N N . PHE A 1 98 ? 0.645 -2.352 -4.014 1.00 98.88 98 PHE A N 1
ATOM 750 C CA . PHE A 1 98 ? -0.282 -3.299 -3.385 1.00 98.88 98 PHE A CA 1
ATOM 751 C C . PHE A 1 98 ? -0.344 -3.149 -1.866 1.00 98.88 98 PHE A C 1
ATOM 753 O O . PHE A 1 98 ? -1.432 -3.239 -1.309 1.00 98.88 98 PHE A O 1
ATOM 760 N N . LEU A 1 99 ? 0.774 -2.864 -1.191 1.00 98.88 99 LEU A N 1
ATOM 761 C CA . LEU A 1 99 ? 0.767 -2.613 0.252 1.00 98.88 99 LEU A CA 1
ATOM 762 C C . LEU A 1 99 ? -0.078 -1.378 0.606 1.00 98.88 99 LEU A C 1
ATOM 764 O O . LEU A 1 99 ? -0.847 -1.410 1.564 1.00 98.88 99 LEU A O 1
ATOM 768 N N . LEU A 1 100 ? 0.015 -0.304 -0.186 1.00 98.88 100 LEU A N 1
ATOM 769 C CA . LEU A 1 100 ? -0.841 0.870 -0.011 1.00 98.88 100 LEU A CA 1
ATOM 770 C C . LEU A 1 100 ? -2.317 0.533 -0.257 1.00 98.88 100 LEU A C 1
ATOM 772 O O . LEU A 1 100 ? -3.160 0.914 0.553 1.00 98.88 100 LEU A O 1
ATOM 776 N N . ALA A 1 101 ? -2.635 -0.200 -1.327 1.00 98.88 101 ALA A N 1
ATOM 777 C CA . ALA A 1 101 ? -4.004 -0.636 -1.605 1.00 98.88 101 ALA A CA 1
ATOM 778 C C . ALA A 1 101 ? -4.575 -1.514 -0.478 1.00 98.88 101 ALA A C 1
ATOM 780 O O . ALA A 1 101 ? -5.698 -1.295 -0.028 1.00 98.88 101 ALA A O 1
ATOM 781 N N . TYR A 1 102 ? -3.776 -2.449 0.042 1.00 98.94 102 TYR A N 1
ATOM 782 C CA . TYR A 1 102 ? -4.133 -3.275 1.191 1.00 98.94 102 TYR A CA 1
ATOM 783 C C . TYR A 1 102 ? -4.485 -2.414 2.413 1.00 98.94 102 TYR A C 1
ATOM 785 O O . TYR A 1 102 ? -5.569 -2.557 2.978 1.00 98.94 102 TYR A O 1
ATOM 793 N N . SER A 1 103 ? -3.624 -1.463 2.788 1.00 98.81 103 SER A N 1
ATOM 794 C CA . SER A 1 103 ? -3.883 -0.573 3.926 1.00 98.81 103 SER A CA 1
ATOM 795 C C . SER A 1 103 ? -5.060 0.380 3.698 1.00 98.81 103 SER A C 1
ATOM 797 O O . SER A 1 103 ? -5.793 0.655 4.648 1.00 98.81 103 SER A O 1
ATOM 799 N N . LEU A 1 104 ? -5.280 0.857 2.465 1.00 98.88 104 LEU A N 1
ATOM 800 C CA . LEU A 1 104 ? -6.482 1.615 2.100 1.00 98.88 104 LEU A CA 1
ATOM 801 C C . LEU A 1 104 ? -7.737 0.770 2.340 1.00 98.88 104 LEU A C 1
ATOM 803 O O . LEU A 1 104 ? -8.649 1.239 3.012 1.00 98.88 104 LEU A O 1
ATOM 807 N N . ASN A 1 105 ? -7.759 -0.482 1.872 1.00 98.81 105 ASN A N 1
ATOM 808 C CA . ASN A 1 105 ? -8.890 -1.396 2.060 1.00 98.81 105 ASN A CA 1
ATOM 809 C C . ASN A 1 105 ? -9.202 -1.618 3.547 1.00 98.81 105 ASN A C 1
ATOM 811 O O . ASN A 1 105 ? -10.357 -1.513 3.951 1.00 98.81 105 ASN A O 1
ATOM 815 N N . LYS A 1 106 ? -8.173 -1.811 4.384 1.00 98.81 106 LYS A N 1
ATOM 816 C CA . LYS A 1 106 ? -8.346 -1.919 5.843 1.00 98.81 106 LYS A CA 1
ATOM 817 C C . LYS A 1 106 ? -8.886 -0.641 6.474 1.00 98.81 106 LYS A C 1
ATOM 819 O O . LYS A 1 106 ? -9.741 -0.690 7.355 1.00 98.81 106 LYS A O 1
ATOM 824 N N . ALA A 1 107 ? -8.414 0.515 6.022 1.00 98.69 107 ALA A N 1
ATOM 825 C CA . ALA A 1 107 ? -8.910 1.787 6.521 1.00 98.69 107 ALA A CA 1
ATOM 826 C C . ALA A 1 107 ? -10.366 2.049 6.116 1.00 98.69 107 ALA A C 1
ATOM 828 O O . ALA A 1 107 ? -11.124 2.555 6.938 1.00 98.69 107 ALA A O 1
ATOM 829 N N . ILE A 1 108 ? -10.760 1.694 4.887 1.00 98.75 108 ILE A N 1
ATOM 830 C CA . ILE A 1 108 ? -12.124 1.875 4.366 1.00 98.75 108 ILE A CA 1
ATOM 831 C C . ILE A 1 108 ? -13.145 1.196 5.280 1.00 98.75 108 ILE A C 1
ATOM 833 O O . ILE A 1 108 ? -14.092 1.857 5.694 1.00 98.75 108 ILE A O 1
ATOM 837 N N . GLU A 1 109 ? -12.904 -0.056 5.684 1.00 98.44 109 GLU A N 1
ATOM 838 C CA . GLU A 1 109 ? -13.789 -0.785 6.608 1.00 98.44 109 GLU A CA 1
ATOM 839 C C . GLU A 1 109 ? -13.996 -0.019 7.933 1.00 98.44 109 GLU A C 1
ATOM 841 O O . GLU A 1 109 ? -15.118 0.108 8.429 1.00 98.44 109 GLU A O 1
ATOM 846 N N . MET A 1 110 ? -12.928 0.570 8.487 1.00 98.50 110 MET A N 1
ATOM 847 C CA . MET A 1 110 ? -13.017 1.388 9.704 1.00 98.50 110 MET A CA 1
ATOM 848 C C . MET A 1 110 ? -13.722 2.732 9.456 1.00 98.50 110 MET A C 1
ATOM 850 O O . MET A 1 110 ? -14.518 3.174 10.286 1.00 98.50 110 MET A O 1
ATOM 854 N N . PHE A 1 111 ? -13.448 3.406 8.334 1.00 98.56 111 PHE A N 1
ATOM 855 C CA . PHE A 1 111 ? -14.101 4.671 7.985 1.00 98.56 111 PHE A CA 1
ATOM 856 C C . PHE A 1 111 ? -15.612 4.489 7.806 1.00 98.56 111 PHE A C 1
ATOM 858 O O . PHE A 1 111 ? -16.376 5.281 8.360 1.00 98.56 111 PHE A O 1
ATOM 865 N N . GLU A 1 112 ? -16.042 3.441 7.100 1.00 98.38 112 GLU A N 1
ATOM 866 C CA . GLU A 1 112 ? -17.455 3.088 6.932 1.00 98.38 112 GLU A CA 1
ATOM 867 C C . GLU A 1 112 ? -18.123 2.834 8.288 1.00 98.38 112 GLU A C 1
ATOM 869 O O . GLU A 1 112 ? -19.158 3.438 8.582 1.00 98.38 112 GLU A O 1
ATOM 874 N N . TYR A 1 113 ? -17.493 2.035 9.159 1.00 98.06 113 TYR A N 1
ATOM 875 C CA . TYR A 1 113 ? -18.018 1.732 10.493 1.00 98.06 113 TYR A CA 1
ATOM 876 C C . TYR A 1 113 ? -18.249 2.991 11.348 1.00 98.06 113 TYR A C 1
ATOM 878 O O . TYR A 1 113 ? -19.270 3.114 12.026 1.00 98.06 113 TYR A O 1
ATOM 886 N N . PHE A 1 114 ? -17.326 3.958 11.311 1.00 98.12 114 PHE A N 1
ATOM 887 C CA . PHE A 1 114 ? -17.442 5.195 12.092 1.00 98.12 114 PHE A CA 1
ATOM 888 C C . PHE A 1 114 ? -18.228 6.322 11.397 1.00 98.12 114 PHE A C 1
ATOM 890 O O . PHE A 1 114 ? -18.327 7.416 11.962 1.00 98.12 114 PHE A O 1
ATOM 897 N N . GLY A 1 115 ? -18.802 6.074 10.215 1.00 98.00 115 GLY A N 1
ATOM 898 C CA . GLY A 1 115 ? -19.646 7.031 9.490 1.00 98.00 115 GLY A CA 1
ATOM 899 C C . GLY A 1 115 ? -18.888 8.070 8.655 1.00 98.00 115 GLY A C 1
ATOM 900 O O . GLY A 1 115 ? -19.461 9.091 8.283 1.00 98.00 115 GLY A O 1
ATOM 901 N N . TYR A 1 116 ? -17.614 7.832 8.338 1.00 98.00 116 TYR A N 1
ATOM 902 C CA . TYR A 1 116 ? -16.795 8.672 7.454 1.00 98.00 116 TYR A CA 1
ATOM 903 C C . TYR A 1 116 ? -16.901 8.211 5.990 1.00 98.00 116 TYR A C 1
ATOM 905 O O . TYR A 1 116 ? -15.900 7.948 5.323 1.00 98.00 116 TYR A O 1
ATOM 913 N N . THR A 1 117 ? -18.129 8.080 5.485 1.00 97.19 117 THR A N 1
ATOM 914 C CA . THR A 1 117 ? -18.411 7.425 4.195 1.00 97.19 117 THR A CA 1
ATOM 915 C C . THR A 1 117 ? -17.795 8.148 2.997 1.00 97.19 117 THR A C 1
ATOM 917 O O . THR A 1 117 ? -17.294 7.493 2.093 1.00 97.19 117 THR A O 1
ATOM 920 N N . CYS A 1 118 ? -17.737 9.484 3.006 1.00 97.56 118 CYS A N 1
ATOM 921 C CA . CYS A 1 118 ? -17.107 10.239 1.916 1.00 97.56 118 CYS A CA 1
ATOM 922 C C . CYS A 1 118 ? -15.610 9.921 1.770 1.00 97.56 118 CYS A C 1
ATOM 924 O O . CYS A 1 118 ? -15.104 9.824 0.655 1.00 97.56 118 CYS A O 1
ATOM 926 N N . ASP A 1 119 ? -14.897 9.758 2.890 1.00 95.94 119 ASP A N 1
ATOM 927 C CA . ASP A 1 119 ? -13.475 9.405 2.867 1.00 95.94 119 ASP A CA 1
ATOM 928 C C . ASP A 1 119 ? -13.287 7.956 2.399 1.00 95.94 119 ASP A C 1
ATOM 930 O O . ASP A 1 119 ? -12.408 7.678 1.583 1.00 95.94 119 ASP A O 1
ATOM 934 N N . ALA A 1 120 ? -14.153 7.045 2.858 1.00 98.56 120 ALA A N 1
ATOM 935 C CA . ALA A 1 120 ? -14.186 5.662 2.392 1.00 98.56 120 ALA A CA 1
ATOM 936 C C . ALA A 1 120 ? -14.388 5.568 0.869 1.00 98.56 120 ALA A C 1
ATOM 938 O O . ALA A 1 120 ? -13.618 4.876 0.204 1.00 98.56 120 ALA A O 1
ATOM 939 N N . ASP A 1 121 ? -15.344 6.306 0.298 1.00 98.56 121 ASP A N 1
ATOM 940 C CA . ASP A 1 121 ? -15.610 6.306 -1.147 1.00 98.56 121 ASP A CA 1
ATOM 941 C C . ASP A 1 121 ? -14.401 6.801 -1.958 1.00 98.56 121 ASP A C 1
ATOM 943 O O . ASP A 1 121 ? -14.006 6.178 -2.952 1.00 98.56 121 ASP A O 1
ATOM 947 N N . VAL A 1 122 ? -13.761 7.888 -1.510 1.00 98.44 122 VAL A N 1
ATOM 948 C CA . VAL A 1 122 ? -12.549 8.430 -2.146 1.00 98.44 122 VAL A CA 1
ATOM 949 C C . VAL A 1 122 ? -11.414 7.407 -2.108 1.00 98.44 122 VAL A C 1
ATOM 951 O O . VAL A 1 122 ? -10.811 7.104 -3.143 1.00 98.44 122 VAL A O 1
ATOM 954 N N . TYR A 1 123 ? -11.135 6.825 -0.941 1.00 98.62 123 TYR A N 1
ATOM 955 C CA . TYR A 1 123 ? -10.065 5.840 -0.797 1.00 98.62 123 TYR A CA 1
ATOM 956 C C . TYR A 1 123 ? -10.349 4.537 -1.539 1.00 98.62 123 TYR A C 1
ATOM 958 O O . TYR A 1 123 ? -9.417 3.928 -2.064 1.00 98.62 123 TYR A O 1
ATOM 966 N N . LYS A 1 124 ? -11.616 4.137 -1.664 1.00 98.75 124 LYS A N 1
ATOM 967 C CA . LYS A 1 124 ? -12.024 2.969 -2.45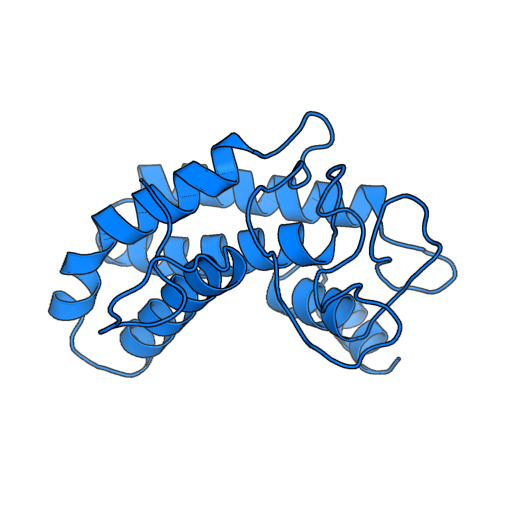0 1.00 98.75 124 LYS A CA 1
ATOM 968 C C . LYS A 1 124 ? -11.714 3.149 -3.929 1.00 98.75 124 LYS A C 1
ATOM 970 O O . LYS A 1 124 ? -11.169 2.235 -4.557 1.00 98.75 124 LYS A O 1
ATOM 975 N N . GLN A 1 125 ? -11.994 4.331 -4.478 1.00 98.75 125 GLN A N 1
ATOM 976 C CA . GLN A 1 125 ? -11.640 4.651 -5.860 1.00 98.75 125 GLN A CA 1
ATOM 977 C C . GLN A 1 125 ? -10.120 4.640 -6.064 1.00 98.75 125 GLN A C 1
ATOM 979 O O . GLN A 1 125 ? -9.635 4.086 -7.052 1.00 98.75 125 GLN A O 1
ATOM 984 N N . ILE A 1 126 ? -9.365 5.212 -5.123 1.00 98.81 126 ILE A N 1
ATOM 985 C CA . ILE A 1 126 ? -7.899 5.236 -5.183 1.00 98.81 126 ILE A CA 1
ATOM 986 C C . ILE A 1 126 ? -7.325 3.817 -5.124 1.00 98.81 126 ILE A C 1
ATOM 988 O O . ILE A 1 126 ? -6.523 3.462 -5.984 1.00 98.81 126 ILE A O 1
ATOM 992 N N . SER A 1 127 ? -7.759 2.995 -4.164 1.00 98.81 127 SER A N 1
ATOM 993 C CA . SER A 1 127 ? -7.310 1.604 -4.014 1.00 98.81 127 SER A CA 1
ATOM 994 C C . SER A 1 127 ? -7.569 0.793 -5.287 1.00 98.81 127 SER A C 1
ATOM 996 O O . SER A 1 127 ? -6.662 0.153 -5.820 1.00 98.81 127 SER A O 1
ATOM 998 N N . THR A 1 128 ? -8.777 0.915 -5.848 1.00 98.75 128 THR A N 1
ATOM 999 C CA . THR A 1 128 ? -9.161 0.240 -7.097 1.00 98.75 128 THR A CA 1
ATOM 1000 C C . THR A 1 128 ? -8.252 0.646 -8.259 1.00 98.75 128 THR A C 1
ATOM 1002 O O . THR A 1 128 ? -7.713 -0.216 -8.954 1.00 98.75 128 THR A O 1
ATOM 1005 N N . ASN A 1 129 ? -8.033 1.950 -8.453 1.00 98.75 129 ASN A N 1
ATOM 1006 C CA . ASN A 1 129 ? -7.181 2.462 -9.530 1.00 98.75 129 ASN A CA 1
ATOM 1007 C C . ASN A 1 129 ? -5.716 2.033 -9.366 1.00 98.75 129 ASN A C 1
ATOM 1009 O O . ASN A 1 129 ? -5.045 1.730 -10.356 1.00 98.75 129 ASN A O 1
ATOM 1013 N N . LEU A 1 130 ? -5.230 2.000 -8.124 1.00 98.69 130 LEU A N 1
ATOM 1014 C CA . LEU A 1 130 ? -3.864 1.619 -7.787 1.00 98.69 130 LEU A CA 1
ATOM 1015 C C . LEU A 1 130 ? -3.609 0.139 -8.094 1.00 98.69 130 LEU A C 1
ATOM 1017 O O . LEU A 1 130 ? -2.630 -0.190 -8.764 1.00 98.69 130 LEU A O 1
ATOM 1021 N N . ILE A 1 131 ? -4.530 -0.744 -7.687 1.00 98.88 131 ILE A N 1
ATOM 1022 C CA . ILE A 1 131 ? -4.495 -2.180 -8.006 1.00 98.88 131 ILE A CA 1
ATOM 1023 C C . ILE A 1 131 ? -4.522 -2.394 -9.520 1.00 98.88 131 ILE A C 1
ATOM 1025 O O . ILE A 1 131 ? -3.674 -3.103 -10.061 1.00 98.88 131 ILE A O 1
ATOM 1029 N N . GLN A 1 132 ? -5.472 -1.763 -10.217 1.00 98.81 132 GLN A N 1
ATOM 1030 C CA . GLN A 1 132 ? -5.617 -1.909 -11.667 1.00 98.81 132 GLN A CA 1
ATOM 1031 C C . GLN A 1 132 ? -4.370 -1.438 -12.415 1.00 98.81 132 GLN A C 1
ATOM 1033 O O . GLN A 1 132 ? -3.944 -2.091 -13.366 1.00 98.81 132 GLN A O 1
ATOM 1038 N N . SER A 1 133 ? -3.766 -0.332 -11.979 1.00 98.81 133 SER A N 1
ATOM 1039 C CA . SER A 1 133 ? -2.540 0.185 -12.585 1.00 98.81 133 SER A CA 1
ATOM 1040 C C . SER A 1 133 ? -1.360 -0.746 -12.324 1.00 98.81 133 SER A C 1
ATOM 1042 O O . SER A 1 133 ? -0.687 -1.136 -13.272 1.00 98.81 133 SER A O 1
ATOM 1044 N N . ALA A 1 134 ? -1.166 -1.211 -11.087 1.00 98.69 134 ALA A N 1
ATOM 1045 C CA . ALA A 1 134 ? -0.100 -2.160 -10.774 1.00 98.69 134 ALA A CA 1
ATOM 1046 C C . ALA A 1 134 ? -0.230 -3.473 -11.571 1.00 98.69 134 ALA A C 1
ATOM 1048 O O . ALA A 1 134 ? 0.762 -3.962 -12.111 1.00 98.69 134 ALA A O 1
ATOM 1049 N N . ILE A 1 135 ? -1.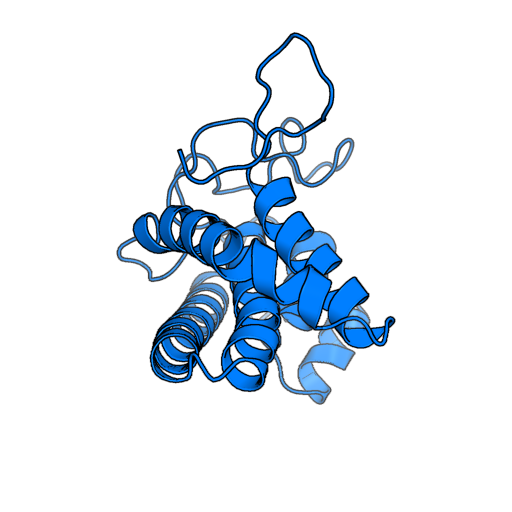444 -4.017 -11.720 1.00 98.69 135 ILE A N 1
ATOM 1050 C CA . ILE A 1 135 ? -1.688 -5.203 -12.554 1.00 98.69 135 ILE A CA 1
ATOM 1051 C C . ILE A 1 135 ? -1.408 -4.916 -14.030 1.00 98.69 135 ILE A C 1
ATOM 1053 O O . ILE A 1 135 ? -0.665 -5.669 -14.658 1.00 98.69 135 ILE A O 1
ATOM 1057 N N . ARG A 1 136 ? -1.940 -3.819 -14.579 1.00 98.62 136 ARG A N 1
ATOM 1058 C CA . ARG A 1 136 ? -1.735 -3.439 -15.985 1.00 98.62 136 ARG A CA 1
ATOM 1059 C C . ARG A 1 136 ? -0.251 -3.313 -16.332 1.00 98.62 136 ARG A C 1
ATOM 1061 O O . ARG A 1 136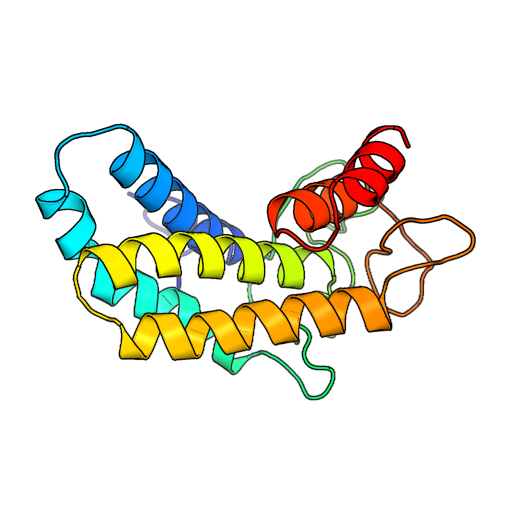 ? 0.186 -3.844 -17.352 1.00 98.62 136 ARG A O 1
ATOM 1068 N N . GLU A 1 137 ? 0.519 -2.638 -15.484 1.00 98.50 137 GLU A N 1
ATOM 1069 C CA . GLU A 1 137 ? 1.937 -2.388 -15.741 1.00 98.50 137 GLU A CA 1
ATOM 1070 C C . GLU A 1 137 ? 2.806 -3.628 -15.469 1.00 98.50 137 GLU A C 1
ATOM 1072 O O . GLU A 1 137 ? 3.727 -3.930 -16.233 1.00 98.50 137 GLU A O 1
ATOM 1077 N N . CYS A 1 138 ? 2.525 -4.381 -14.399 1.00 98.62 138 CYS A N 1
ATOM 1078 C CA . CYS A 1 138 ? 3.477 -5.353 -13.847 1.00 98.62 138 CYS A CA 1
ATOM 1079 C C . CYS A 1 138 ? 3.071 -6.826 -14.005 1.00 98.62 138 CYS A C 1
ATOM 1081 O O . CYS A 1 138 ? 3.924 -7.694 -13.815 1.00 98.62 138 CYS A O 1
ATOM 1083 N N . TYR A 1 139 ? 1.827 -7.153 -14.373 1.00 98.56 139 TYR A N 1
ATOM 1084 C CA . TYR A 1 139 ? 1.433 -8.549 -14.595 1.00 98.56 139 TYR A CA 1
ATOM 1085 C C . TYR A 1 139 ? 2.073 -9.112 -15.870 1.00 98.56 139 TYR A C 1
ATOM 1087 O O . TYR A 1 139 ? 2.011 -8.512 -16.948 1.00 98.56 139 TYR A O 1
ATOM 1095 N N . ASP A 1 140 ? 2.723 -10.268 -15.757 1.00 98.44 140 ASP A N 1
ATOM 1096 C CA . ASP A 1 140 ? 3.287 -11.007 -16.882 1.00 98.44 140 ASP A CA 1
ATOM 1097 C C . ASP A 1 140 ? 2.401 -12.216 -17.201 1.00 98.44 140 ASP A C 1
ATOM 1099 O O . ASP A 1 140 ? 2.402 -13.201 -16.466 1.00 98.44 140 ASP A O 1
ATOM 1103 N N . GLU A 1 141 ? 1.669 -12.154 -18.316 1.00 96.62 141 GLU A N 1
ATOM 1104 C CA . GLU A 1 141 ? 0.743 -13.210 -18.760 1.00 96.62 141 GLU A CA 1
ATOM 1105 C C . GLU A 1 141 ? 1.431 -14.567 -18.967 1.00 96.62 141 GLU A C 1
ATOM 1107 O O . GLU A 1 141 ? 0.866 -15.618 -18.673 1.00 96.62 141 GLU A O 1
ATOM 1112 N N . LYS A 1 142 ? 2.681 -14.573 -19.453 1.00 96.06 142 LYS A N 1
ATOM 1113 C CA . LYS A 1 142 ? 3.401 -15.819 -19.761 1.00 96.06 142 LYS A CA 1
ATOM 1114 C C . LYS A 1 142 ? 3.802 -16.552 -18.489 1.00 96.06 142 LYS A C 1
ATOM 1116 O O . LYS A 1 142 ? 3.726 -17.776 -18.426 1.00 96.06 142 LYS A O 1
ATOM 1121 N N . ARG A 1 143 ? 4.254 -15.809 -17.480 1.00 96.31 143 ARG A N 1
ATOM 1122 C CA . ARG A 1 143 ? 4.593 -16.349 -16.161 1.00 96.31 143 ARG A CA 1
ATOM 1123 C C . ARG A 1 143 ? 3.362 -16.514 -15.287 1.00 96.31 143 ARG A C 1
ATOM 1125 O O . ARG A 1 143 ? 3.404 -17.317 -14.359 1.00 96.31 143 ARG A O 1
ATOM 11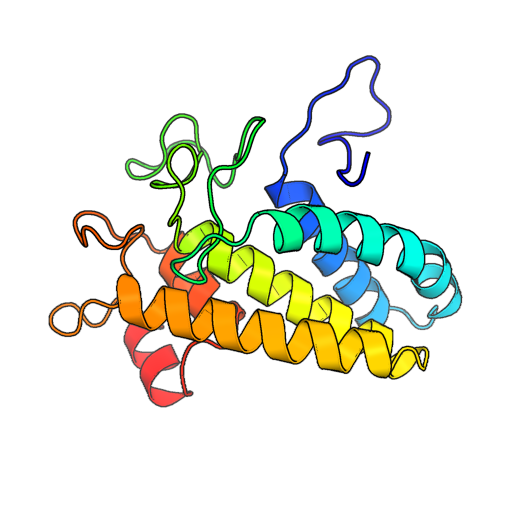32 N N . GLY A 1 144 ? 2.284 -15.788 -15.571 1.00 97.38 144 GLY A N 1
ATOM 1133 C CA . GLY A 1 144 ? 1.093 -15.663 -14.740 1.00 97.38 144 GLY A CA 1
ATOM 1134 C C . GLY A 1 144 ? 1.446 -15.229 -13.319 1.00 97.38 144 GLY A C 1
ATOM 1135 O O . GLY A 1 144 ? 1.035 -15.907 -12.379 1.00 97.38 144 GLY A O 1
ATOM 1136 N N . LEU A 1 145 ? 2.291 -14.201 -13.197 1.00 98.31 145 LEU A N 1
ATOM 1137 C CA . LEU A 1 145 ? 2.790 -13.610 -11.950 1.00 98.31 145 LEU A CA 1
ATOM 1138 C C . LEU A 1 145 ? 2.922 -12.094 -12.118 1.00 98.31 145 LEU A C 1
ATOM 1140 O O . LEU A 1 145 ? 3.146 -11.602 -13.225 1.00 98.31 145 LEU A O 1
ATOM 1144 N N . VAL A 1 146 ? 2.855 -11.361 -11.011 1.00 98.69 146 VAL A N 1
ATOM 1145 C CA . VAL A 1 146 ? 3.187 -9.935 -10.969 1.00 98.69 146 VAL A CA 1
ATOM 1146 C C . VAL A 1 146 ? 4.685 -9.760 -10.762 1.00 98.69 146 VAL A C 1
ATOM 1148 O O . VAL A 1 146 ? 5.272 -10.354 -9.852 1.00 98.69 146 VAL A O 1
ATOM 1151 N N . ALA A 1 147 ? 5.304 -8.956 -11.620 1.00 98.62 147 ALA A N 1
ATOM 1152 C CA . ALA A 1 147 ? 6.681 -8.520 -11.464 1.00 98.62 147 ALA A CA 1
ATOM 1153 C C . ALA A 1 147 ? 6.809 -7.387 -10.438 1.00 98.62 147 ALA A C 1
ATOM 1155 O O . ALA A 1 147 ? 5.849 -6.682 -10.150 1.00 98.62 147 ALA A O 1
ATOM 1156 N N . GLU A 1 148 ? 8.024 -7.154 -9.946 1.00 98.19 148 GLU A N 1
ATOM 1157 C CA . GLU A 1 148 ? 8.323 -6.047 -9.027 1.00 98.19 148 GLU A CA 1
ATOM 1158 C C . GLU A 1 148 ? 8.096 -4.662 -9.655 1.00 98.19 148 GLU A C 1
ATOM 1160 O O . GLU A 1 148 ? 7.757 -3.710 -8.957 1.00 98.19 148 GLU A O 1
ATOM 1165 N N . THR A 1 149 ? 8.296 -4.546 -10.973 1.00 98.44 149 THR A N 1
ATOM 1166 C CA . THR A 1 149 ? 8.161 -3.301 -11.748 1.00 98.44 149 THR A CA 1
ATOM 1167 C C . THR A 1 149 ? 7.687 -3.593 -13.174 1.00 98.44 149 THR A C 1
ATOM 1169 O O . THR A 1 149 ? 7.791 -4.728 -13.657 1.00 98.44 149 THR A O 1
ATOM 1172 N N . ALA A 1 150 ? 7.284 -2.546 -13.902 1.00 98.06 150 ALA A N 1
ATOM 1173 C CA . ALA A 1 150 ? 6.837 -2.623 -15.298 1.00 98.06 150 ALA A CA 1
ATOM 1174 C C . ALA A 1 150 ? 7.879 -3.217 -16.271 1.00 98.06 150 ALA A C 1
ATOM 1176 O O . ALA A 1 150 ? 7.536 -3.678 -17.358 1.00 98.06 150 ALA A O 1
ATOM 1177 N N . LYS A 1 151 ? 9.164 -3.260 -15.881 1.00 97.62 151 LYS A N 1
ATOM 1178 C CA . LYS A 1 151 ? 10.236 -3.892 -16.671 1.00 97.62 151 LYS A CA 1
ATOM 1179 C C . LYS A 1 151 ? 10.115 -5.420 -16.734 1.00 97.62 151 LYS A C 1
ATOM 1181 O O . LYS A 1 151 ? 10.752 -6.032 -17.585 1.00 97.62 151 LYS A O 1
ATOM 1186 N N . LYS A 1 152 ? 9.347 -6.045 -15.830 1.00 97.81 152 LYS A N 1
ATOM 1187 C CA . LYS A 1 152 ? 9.077 -7.499 -15.790 1.00 97.81 152 LYS A CA 1
ATOM 1188 C C . LYS A 1 152 ? 10.329 -8.387 -15.724 1.00 97.81 152 LYS A C 1
ATOM 1190 O O . LYS A 1 152 ? 10.354 -9.503 -16.234 1.00 97.81 152 LYS A O 1
ATOM 1195 N N . GLN A 1 153 ? 11.380 -7.892 -15.069 1.00 96.38 153 GLN A N 1
ATOM 1196 C CA . GLN A 1 153 ? 12.662 -8.598 -14.929 1.00 96.38 153 GLN A CA 1
ATOM 1197 C C . GLN A 1 153 ? 12.761 -9.421 -13.640 1.00 96.38 153 GLN A C 1
ATOM 1199 O O . GLN A 1 153 ? 13.441 -10.445 -13.613 1.00 96.38 153 GLN A O 1
ATOM 1204 N N . MET A 1 154 ? 12.085 -8.982 -12.578 1.00 96.94 154 MET A N 1
ATOM 1205 C CA . MET A 1 154 ? 12.179 -9.560 -11.239 1.00 96.94 154 MET A CA 1
ATOM 1206 C C . MET A 1 154 ? 10.788 -9.864 -10.702 1.00 96.94 154 MET A C 1
ATOM 1208 O O . MET A 1 154 ? 9.847 -9.118 -10.961 1.00 96.94 154 MET A O 1
ATOM 1212 N N . PHE A 1 155 ? 10.677 -10.968 -9.971 1.00 97.62 155 PHE A N 1
ATOM 1213 C CA . PHE A 1 155 ? 9.437 -11.487 -9.404 1.00 97.62 155 PHE A CA 1
ATOM 1214 C C . PHE A 1 155 ? 9.765 -12.028 -8.018 1.00 97.62 155 PHE A C 1
ATOM 1216 O O . PHE A 1 155 ? 10.774 -12.719 -7.873 1.00 97.62 155 PHE A O 1
ATOM 1223 N N . SER A 1 156 ? 8.913 -11.762 -7.035 1.00 97.12 156 SER A N 1
ATOM 1224 C CA . SER A 1 156 ? 9.051 -12.317 -5.690 1.00 97.12 156 SER A CA 1
ATOM 1225 C C . SER A 1 156 ? 7.736 -12.907 -5.193 1.00 97.12 156 SER A C 1
ATOM 1227 O O . SER A 1 156 ? 6.643 -12.555 -5.661 1.00 97.12 156 SER A O 1
ATOM 1229 N N . GLN A 1 157 ? 7.846 -13.786 -4.197 1.00 96.44 157 GLN A N 1
ATOM 1230 C CA . GLN A 1 157 ? 6.689 -14.235 -3.430 1.00 96.44 157 GLN A CA 1
ATOM 1231 C C . GLN A 1 157 ? 6.058 -13.073 -2.657 1.00 96.44 157 GLN A C 1
ATOM 1233 O O . GLN A 1 157 ? 4.834 -13.010 -2.579 1.00 96.44 157 GLN A O 1
ATOM 1238 N N . HIS A 1 158 ? 6.853 -12.124 -2.149 1.00 97.31 158 HIS A N 1
ATOM 1239 C CA . HIS A 1 158 ? 6.368 -10.949 -1.418 1.00 97.31 158 HIS A CA 1
ATOM 1240 C C . HIS A 1 158 ? 5.360 -10.143 -2.233 1.00 97.31 158 HIS A C 1
ATOM 1242 O O . HIS A 1 158 ? 4.262 -9.872 -1.754 1.00 97.31 158 HIS A O 1
ATOM 1248 N N . THR A 1 159 ? 5.693 -9.795 -3.476 1.00 98.25 159 THR A N 1
ATOM 1249 C CA . THR A 1 159 ? 4.808 -9.003 -4.346 1.00 98.25 159 THR A CA 1
ATOM 1250 C C . THR A 1 159 ? 3.563 -9.771 -4.762 1.00 98.25 159 THR A C 1
ATOM 1252 O O . THR A 1 159 ? 2.470 -9.215 -4.724 1.00 98.25 159 THR A O 1
ATOM 1255 N N . ASN A 1 160 ? 3.688 -11.057 -5.099 1.00 98.50 160 ASN A N 1
ATOM 1256 C CA . ASN A 1 160 ? 2.533 -11.863 -5.505 1.00 98.50 160 ASN A CA 1
ATOM 1257 C C . ASN A 1 160 ? 1.592 -12.164 -4.328 1.00 98.50 160 ASN A C 1
ATOM 1259 O O . ASN A 1 160 ? 0.376 -12.105 -4.490 1.00 98.50 160 ASN A O 1
ATOM 1263 N N . SER A 1 161 ? 2.139 -12.395 -3.133 1.00 98.19 161 SER A N 1
ATOM 1264 C CA . SER A 1 161 ? 1.347 -12.563 -1.909 1.00 98.19 161 SER A CA 1
ATOM 1265 C C . SER A 1 161 ? 0.634 -11.262 -1.545 1.00 98.19 161 SER A C 1
ATOM 1267 O O . SER A 1 161 ? -0.553 -11.278 -1.234 1.00 98.19 161 SER A O 1
ATOM 1269 N N . MET A 1 162 ? 1.326 -10.122 -1.647 1.00 98.62 162 MET A N 1
ATOM 1270 C CA . MET A 1 162 ? 0.724 -8.817 -1.376 1.00 98.62 162 MET A CA 1
ATOM 1271 C C . MET A 1 162 ? -0.360 -8.457 -2.398 1.00 98.62 162 MET A C 1
ATOM 1273 O O . MET A 1 162 ? -1.390 -7.914 -2.018 1.00 98.62 162 MET A O 1
ATOM 1277 N N . ALA A 1 163 ? -0.181 -8.810 -3.674 1.00 98.75 163 ALA A N 1
ATOM 1278 C CA . ALA A 1 163 ? -1.204 -8.628 -4.701 1.00 98.75 163 ALA A CA 1
ATOM 1279 C C . ALA A 1 163 ? -2.481 -9.433 -4.392 1.00 98.75 163 ALA A C 1
ATOM 1281 O O . ALA A 1 163 ? -3.583 -8.904 -4.527 1.00 98.75 163 ALA A O 1
ATOM 1282 N N . ILE A 1 164 ? -2.343 -10.679 -3.920 1.00 98.62 164 ILE A N 1
ATOM 1283 C CA . ILE A 1 164 ? -3.481 -11.485 -3.446 1.00 98.62 164 ILE A CA 1
ATOM 1284 C C . ILE A 1 164 ? -4.153 -10.804 -2.247 1.00 98.62 164 ILE A C 1
ATOM 1286 O O . ILE A 1 164 ? -5.356 -10.570 -2.275 1.00 98.62 164 ILE A O 1
ATOM 1290 N N . LEU A 1 165 ? -3.388 -10.420 -1.220 1.00 98.31 165 LEU A N 1
ATOM 1291 C CA . LEU A 1 165 ? -3.934 -9.774 -0.017 1.00 98.31 165 LEU A CA 1
ATOM 1292 C C . LEU A 1 165 ? -4.627 -8.437 -0.313 1.00 98.31 165 LEU A C 1
ATOM 1294 O O . LEU A 1 165 ? -5.610 -8.095 0.341 1.00 98.31 165 LEU A O 1
ATOM 1298 N N . ALA A 1 166 ? -4.139 -7.690 -1.303 1.00 98.44 166 ALA A N 1
ATOM 1299 C CA . ALA A 1 166 ? -4.753 -6.450 -1.760 1.00 98.44 166 ALA A CA 1
ATOM 1300 C C . ALA A 1 166 ? -6.054 -6.672 -2.557 1.00 98.44 166 ALA A C 1
ATOM 1302 O O . ALA A 1 166 ? -6.745 -5.699 -2.852 1.00 98.44 166 ALA A O 1
ATOM 1303 N N . GLY A 1 167 ? -6.405 -7.918 -2.899 1.00 97.94 167 GLY A N 1
ATOM 1304 C CA . GLY A 1 167 ? -7.590 -8.249 -3.692 1.00 97.94 167 GLY A CA 1
ATOM 1305 C C . GLY A 1 167 ? -7.405 -7.983 -5.186 1.00 97.94 167 GLY A C 1
ATOM 1306 O O . GLY A 1 167 ? -8.354 -7.610 -5.873 1.00 97.94 167 GLY A O 1
ATOM 1307 N N . ALA A 1 168 ? -6.182 -8.132 -5.705 1.00 98.25 168 ALA A N 1
ATOM 1308 C CA . ALA A 1 168 ? -5.881 -7.845 -7.108 1.00 98.25 168 ALA A CA 1
ATOM 1309 C C . ALA A 1 168 ? -6.419 -8.893 -8.098 1.00 98.25 168 ALA A C 1
ATOM 1311 O O . ALA A 1 168 ? -6.386 -8.672 -9.309 1.00 98.25 168 ALA A O 1
ATOM 1312 N N . PHE A 1 169 ? -6.898 -10.032 -7.601 1.00 97.88 169 PHE A N 1
ATOM 1313 C CA . PHE A 1 169 ? -7.246 -11.194 -8.405 1.00 97.88 169 PHE A CA 1
ATOM 1314 C C . PHE A 1 169 ? -8.600 -11.772 -7.999 1.00 97.88 169 PHE A C 1
ATOM 1316 O O . PHE A 1 169 ? -9.057 -11.608 -6.875 1.00 97.88 169 PHE A O 1
ATOM 1323 N N . ASN A 1 170 ? -9.245 -12.477 -8.928 1.00 96.44 170 ASN A N 1
ATOM 1324 C CA . ASN A 1 170 ? -10.367 -13.342 -8.576 1.00 96.44 170 ASN A CA 1
ATOM 1325 C C . ASN A 1 170 ? -9.859 -14.653 -7.950 1.00 96.44 170 ASN A C 1
ATOM 1327 O O . ASN A 1 170 ? -8.697 -15.027 -8.114 1.00 96.44 170 ASN A O 1
ATOM 1331 N N . THR A 1 171 ? -10.755 -15.395 -7.301 1.00 95.12 171 THR A N 1
ATOM 1332 C CA . THR A 1 171 ? -10.418 -16.608 -6.541 1.00 95.12 171 THR A CA 1
ATOM 1333 C C . THR A 1 171 ? -9.662 -17.678 -7.339 1.00 95.12 171 THR A C 1
ATOM 1335 O O . THR A 1 171 ? -8.832 -18.395 -6.774 1.00 95.12 171 THR A O 1
ATOM 1338 N N . ASP A 1 172 ? -9.919 -17.816 -8.641 1.00 96.31 172 ASP A N 1
ATOM 1339 C CA . ASP A 1 172 ? -9.228 -18.810 -9.470 1.00 96.31 172 ASP A CA 1
ATOM 1340 C C . ASP A 1 172 ? -7.787 -18.381 -9.775 1.00 96.31 172 ASP A C 1
ATOM 1342 O O . ASP A 1 172 ? -6.858 -19.185 -9.643 1.00 96.31 172 ASP A O 1
ATOM 1346 N N . MET A 1 173 ? -7.582 -17.104 -10.111 1.00 95.56 173 MET A N 1
ATOM 1347 C CA . MET A 1 173 ? -6.251 -16.530 -10.317 1.00 95.56 173 MET A CA 1
ATOM 1348 C C . MET A 1 173 ? -5.430 -16.515 -9.024 1.00 95.56 173 MET A C 1
ATOM 1350 O O . MET A 1 173 ? -4.260 -16.891 -9.058 1.00 95.56 173 MET A O 1
ATOM 1354 N N . GLU A 1 174 ? -6.033 -16.167 -7.883 1.00 95.88 174 GLU A N 1
ATOM 1355 C CA . GLU A 1 174 ? -5.378 -16.211 -6.567 1.00 95.88 174 GLU A CA 1
ATOM 1356 C C . GLU A 1 174 ? -4.811 -17.604 -6.277 1.00 95.88 174 GLU A C 1
ATOM 1358 O O . GLU A 1 174 ? -3.627 -17.751 -5.976 1.00 95.88 174 GLU A O 1
ATOM 1363 N N . LYS A 1 175 ? -5.629 -18.654 -6.443 1.00 96.06 175 LYS A N 1
ATOM 1364 C CA . LYS A 1 175 ? -5.202 -20.049 -6.242 1.00 96.06 175 LYS A CA 1
ATOM 1365 C C . LYS A 1 175 ? -4.115 -20.479 -7.220 1.00 96.06 175 LYS A C 1
ATOM 1367 O O . LYS A 1 175 ? -3.281 -21.311 -6.867 1.00 96.06 175 LYS A O 1
ATOM 1372 N N . ALA A 1 176 ? -4.149 -19.982 -8.455 1.00 95.88 176 ALA A N 1
ATOM 1373 C CA . ALA A 1 176 ? -3.139 -20.296 -9.458 1.00 95.88 176 ALA A CA 1
ATOM 1374 C C . ALA A 1 176 ? -1.792 -19.633 -9.136 1.00 95.88 176 ALA A C 1
ATOM 1376 O O . ALA A 1 176 ? -0.752 -20.270 -9.289 1.00 95.88 176 ALA A O 1
ATOM 1377 N N . ILE A 1 177 ? -1.813 -18.382 -8.670 1.00 96.19 177 ILE A N 1
ATOM 1378 C CA . ILE A 1 177 ? -0.618 -17.627 -8.278 1.00 96.19 177 ILE A CA 1
ATOM 1379 C C . ILE A 1 177 ? -0.028 -18.188 -6.982 1.00 96.19 177 ILE A C 1
ATOM 1381 O O . ILE A 1 177 ? 1.170 -18.432 -6.934 1.00 96.19 177 ILE A O 1
ATOM 1385 N N . ALA A 1 178 ? -0.852 -18.488 -5.974 1.00 95.44 178 ALA A N 1
ATOM 1386 C CA . ALA A 1 178 ? -0.403 -19.002 -4.674 1.00 95.44 178 ALA A CA 1
ATOM 1387 C C . ALA A 1 178 ? 0.303 -20.373 -4.733 1.00 95.44 178 ALA A C 1
ATOM 1389 O O . ALA A 1 178 ? 0.922 -20.792 -3.759 1.00 95.44 178 ALA A O 1
ATOM 1390 N N . LYS A 1 179 ? 0.185 -21.101 -5.851 1.00 94.25 179 LYS A N 1
ATOM 1391 C CA . LYS A 1 179 ? 0.844 -22.400 -6.073 1.00 94.25 179 LYS A CA 1
ATOM 1392 C C . LYS A 1 179 ? 2.222 -22.294 -6.735 1.00 94.25 179 LYS A C 1
ATOM 1394 O O . LYS A 1 179 ? 2.858 -23.331 -6.924 1.00 94.25 179 LYS A O 1
ATOM 1399 N N . LYS A 1 180 ? 2.632 -21.099 -7.157 1.00 88.06 180 LYS A N 1
ATOM 1400 C CA . LYS A 1 180 ? 3.906 -20.840 -7.840 1.00 88.06 180 LYS A CA 1
ATOM 1401 C C . LYS A 1 180 ? 4.952 -20.324 -6.861 1.00 88.06 180 LYS A C 1
ATOM 1403 O O . LYS A 1 180 ? 6.132 -20.670 -7.077 1.00 88.06 180 LYS A O 1
#

Sequence (180 aa):
MGLTKSSHPTGGVQIIPPFSLLYIAMLHDYFMLQDDPGFVKKYIPGIRFILDWFVARIDSTGMLGPLTYWNHVDGGTKEFSAGSPPGIEEGGSAHMSFLLAYSLNKAIEMFEYFGYTCDADVYKQISTNLIQSAIRECYDEKRGLVAETAKKQMFSQHTNSMAILAGAFNTDMEKAIAKK

Radius of gyration: 16.13 Å; chains: 1; bounding box: 39×37×42 Å

Foldseek 3Di:
DLFDAPDPPDPDGATALLVRLVVLVVLLVCVVPDPCLVVSVVCLVSLVSSLCVQLVQQDPLLERAADDGHNADDPDDPQDDNRHHPQRHGHFFLLVLLSSLLSLVSSLVSCVVVVVNVSSVVSPVSSVSSLVSQCVQAQDPVVLFGARGSVNPHGDPSSRVSSVSSVSDDPVSNVVSVVD

pLDDT: mean 96.36, std 4.37, range [57.09, 98.94]

Secondary structure (DSSP, 8-state):
--PPPSSSS-SS----HHHHHHHHHHHHHHHHHSS-HHHHHTTHHHHHHHHHHHHTTB-TTSSB----S---S-SS-SSSBTTBPTTTTTS--HHHHHHHHHHHHHHHHHHHHTT-HHHHHHHHHHHHHHHHHHHHHHEETTTTEE-SSTT-----HHHHHHHHHTT-S-HHHHHHHTT-